Protein AF-A0A381T3X1-F1 (afdb_monomer_lite)

Foldseek 3Di:
DQAPPPPPDDDPPWDDDADDVGDPVNRVQVRCCQAFVDHDDWDWDDWDAQDVVNVRDTDTDTDDDDPDHTDGDPNHHD

Structure (mmCIF, N/CA/C/O backbone):
data_AF-A0A381T3X1-F1
#
_entry.id   AF-A0A381T3X1-F1
#
loop_
_atom_site.group_PDB
_atom_site.id
_atom_site.type_symbol
_atom_site.label_atom_id
_atom_site.label_alt_id
_atom_site.label_comp_id
_atom_site.label_asym_id
_atom_site.label_entity_id
_atom_site.label_seq_id
_atom_site.pdbx_PDB_ins_code
_atom_site.Cartn_x
_atom_site.Cartn_y
_atom_site.Cartn_z
_atom_site.occupancy
_atom_site.B_iso_or_equiv
_atom_site.auth_se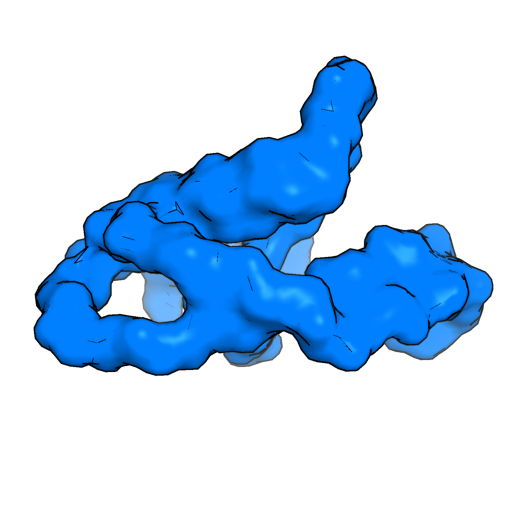q_id
_atom_site.auth_comp_id
_atom_site.auth_asym_id
_atom_site.auth_atom_id
_atom_site.pdbx_PDB_model_num
ATOM 1 N N . MET A 1 1 ? 6.598 13.818 11.562 1.00 56.03 1 MET A N 1
ATOM 2 C CA . MET A 1 1 ? 7.658 13.912 10.527 1.00 56.03 1 MET A CA 1
ATOM 3 C C . MET A 1 1 ? 8.809 12.974 10.864 1.00 56.03 1 MET A C 1
ATOM 5 O O . MET A 1 1 ? 9.940 13.407 11.040 1.00 56.03 1 MET A O 1
ATOM 9 N N . SER A 1 2 ? 8.476 11.696 11.000 1.00 70.69 2 SER A N 1
ATOM 10 C CA . SER A 1 2 ? 9.392 10.585 11.282 1.00 70.69 2 SER A CA 1
ATOM 11 C C . SER A 1 2 ? 9.441 9.584 10.130 1.00 70.69 2 SER A C 1
ATOM 13 O O . SER A 1 2 ? 10.350 8.771 10.120 1.00 70.69 2 SER A O 1
ATOM 15 N N . LYS A 1 3 ? 8.503 9.675 9.174 1.00 77.31 3 LYS A N 1
ATOM 16 C CA . LYS A 1 3 ? 8.477 8.856 7.964 1.00 77.31 3 LYS A CA 1
ATOM 17 C C . LYS A 1 3 ? 9.756 9.076 7.156 1.00 77.31 3 LYS A C 1
ATOM 19 O O . LYS A 1 3 ? 10.157 10.225 6.941 1.00 77.31 3 LYS A O 1
ATOM 24 N N . ASP A 1 4 ? 10.377 7.974 6.754 1.00 79.75 4 ASP A N 1
ATOM 25 C CA . ASP A 1 4 ? 11.693 7.974 6.113 1.00 79.75 4 ASP A CA 1
ATOM 26 C C . ASP A 1 4 ? 11.646 8.614 4.718 1.00 79.75 4 ASP A C 1
ATOM 28 O O . ASP A 1 4 ? 12.528 9.395 4.357 1.00 79.75 4 ASP A O 1
ATOM 32 N N . GLU A 1 5 ? 10.565 8.364 3.975 1.00 79.44 5 GLU A N 1
ATOM 33 C CA . GLU A 1 5 ? 10.374 8.848 2.610 1.00 79.44 5 GLU A CA 1
ATOM 34 C C . GLU A 1 5 ? 9.252 9.892 2.524 1.00 79.44 5 GLU A C 1
ATOM 36 O O . GLU A 1 5 ? 8.167 9.733 3.083 1.00 79.44 5 GLU A O 1
ATOM 41 N N . ASN A 1 6 ? 9.517 10.979 1.791 1.00 84.06 6 ASN A N 1
ATOM 42 C CA . ASN A 1 6 ? 8.567 12.066 1.512 1.00 84.06 6 ASN A CA 1
ATOM 43 C C . ASN A 1 6 ? 7.811 12.654 2.738 1.00 84.06 6 ASN A C 1
ATOM 45 O O . ASN A 1 6 ? 6.608 12.928 2.644 1.00 84.06 6 ASN A O 1
ATOM 49 N N . PRO A 1 7 ? 8.471 12.919 3.886 1.00 87.38 7 PRO A N 1
ATOM 50 C CA . PRO A 1 7 ? 7.785 13.386 5.088 1.00 87.38 7 PRO A CA 1
ATOM 51 C C . PRO A 1 7 ? 7.073 14.730 4.872 1.00 87.38 7 PRO A C 1
ATOM 53 O O . PRO A 1 7 ? 7.664 15.708 4.412 1.00 87.38 7 PRO A O 1
ATOM 56 N N . GLY A 1 8 ? 5.801 14.797 5.277 1.00 87.06 8 GLY A N 1
ATOM 57 C CA . GLY A 1 8 ? 4.984 16.015 5.213 1.00 87.06 8 GLY A CA 1
ATOM 58 C C . GLY A 1 8 ? 4.333 16.291 3.852 1.00 87.06 8 GLY A C 1
ATOM 59 O O . GLY A 1 8 ? 3.733 17.355 3.681 1.00 87.06 8 GLY A O 1
ATOM 60 N N . LEU A 1 9 ? 4.438 15.362 2.898 1.00 89.75 9 LEU A N 1
ATOM 61 C CA . LEU A 1 9 ? 3.705 15.405 1.633 1.00 89.75 9 LEU A CA 1
ATOM 62 C C . LEU A 1 9 ? 2.397 14.601 1.714 1.00 89.75 9 LEU A C 1
ATOM 64 O O . LEU A 1 9 ? 2.200 13.790 2.615 1.00 89.75 9 LEU A O 1
ATOM 68 N N . TRP A 1 10 ? 1.489 14.861 0.771 1.00 91.75 10 TRP A N 1
ATOM 69 C CA . TRP A 1 10 ? 0.273 14.065 0.601 1.00 91.75 10 TRP A CA 1
ATOM 70 C C . TRP A 1 10 ? 0.591 12.778 -0.156 1.00 91.7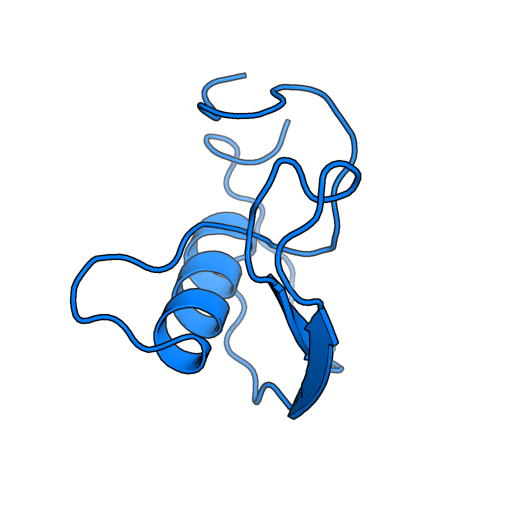5 10 TRP A C 1
ATOM 72 O O . TRP A 1 10 ? 1.335 12.816 -1.135 1.00 91.75 10 TRP A O 1
ATOM 82 N N . ASP A 1 11 ? -0.039 11.684 0.259 1.00 91.94 11 ASP A N 1
ATOM 83 C CA . ASP A 1 11 ? 0.107 10.357 -0.339 1.00 91.94 11 ASP A CA 1
ATOM 84 C C . ASP A 1 11 ? -1.278 9.755 -0.657 1.00 91.94 11 ASP A C 1
ATOM 86 O O . ASP A 1 11 ? -2.330 10.371 -0.438 1.00 91.94 11 ASP A O 1
ATOM 90 N N . THR A 1 12 ? -1.281 8.546 -1.206 1.00 93.19 12 THR A N 1
ATOM 91 C CA . THR A 1 12 ? -2.428 7.641 -1.250 1.00 93.19 12 THR A CA 1
ATOM 92 C C . THR A 1 12 ? -2.933 7.298 0.159 1.00 93.19 12 THR A C 1
ATOM 94 O O . THR A 1 12 ? -2.382 7.730 1.166 1.00 93.19 12 THR A O 1
ATOM 97 N N . SER A 1 13 ? -4.039 6.551 0.252 1.00 95.31 13 SER A N 1
ATOM 98 C CA . SER A 1 13 ? -4.643 6.232 1.553 1.00 95.31 13 SER A CA 1
ATOM 99 C C . SER A 1 13 ? -3.698 5.485 2.497 1.00 95.31 13 SER A C 1
ATOM 101 O O . SER A 1 13 ? -3.766 5.730 3.695 1.00 95.31 13 SER A O 1
ATO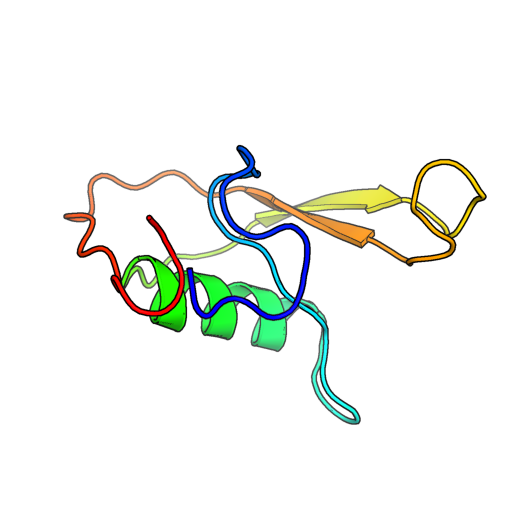M 103 N N . SER A 1 14 ? -2.873 4.580 1.969 1.00 95.75 14 SER A N 1
ATOM 104 C CA . SER A 1 14 ? -1.801 3.906 2.698 1.00 95.75 14 SER A CA 1
ATOM 105 C C . SER A 1 14 ? -0.792 3.324 1.707 1.00 95.75 14 SER A C 1
ATOM 107 O O . SER A 1 14 ? -1.208 2.816 0.658 1.00 95.75 14 SER 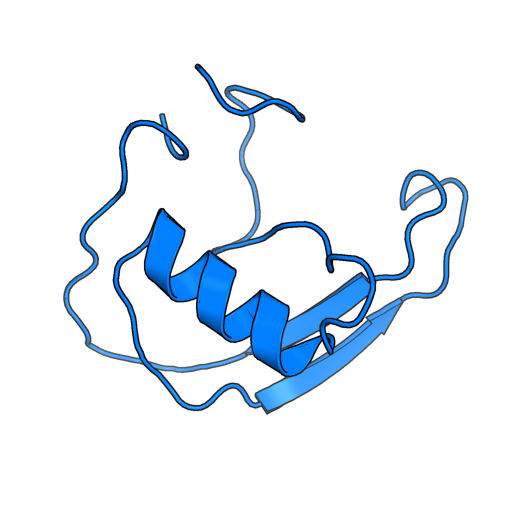A O 1
ATOM 109 N N . ALA A 1 15 ? 0.503 3.422 2.010 1.00 94.88 15 ALA A N 1
ATOM 110 C CA . ALA A 1 15 ? 1.580 2.956 1.139 1.00 94.88 15 ALA A CA 1
ATOM 111 C C . ALA A 1 15 ? 2.872 2.667 1.911 1.00 94.88 15 ALA A C 1
ATOM 113 O O . ALA A 1 15 ? 3.248 3.417 2.810 1.00 94.88 15 ALA A O 1
ATOM 114 N N . GLY A 1 16 ? 3.596 1.644 1.454 1.00 94.44 16 GLY A N 1
ATOM 115 C CA . GLY A 1 16 ? 4.935 1.314 1.925 1.00 94.44 16 GLY A CA 1
ATOM 116 C C . GLY A 1 16 ? 5.613 0.265 1.048 1.00 94.44 16 GLY A C 1
ATOM 117 O O . GLY A 1 16 ? 5.069 -0.166 0.022 1.00 94.44 16 GLY A O 1
ATOM 118 N N . HIS A 1 17 ? 6.840 -0.097 1.413 1.00 95.25 17 HIS A N 1
ATOM 119 C CA . HIS A 1 17 ? 7.684 -0.985 0.619 1.00 95.25 17 HIS A CA 1
ATOM 120 C C . HIS A 1 17 ? 7.498 -2.445 1.016 1.00 95.25 17 HIS A C 1
ATOM 122 O O . HIS A 1 17 ? 7.344 -2.785 2.186 1.00 95.25 17 HIS A O 1
ATOM 128 N N . VAL A 1 18 ? 7.551 -3.319 0.010 1.00 96.81 18 VAL A N 1
ATOM 129 C CA . VAL A 1 18 ? 7.525 -4.767 0.225 1.00 96.81 18 VAL A CA 1
ATOM 130 C C . VAL A 1 18 ? 8.880 -5.215 0.760 1.00 96.81 18 VAL A C 1
ATOM 132 O O . VAL A 1 18 ? 9.903 -5.031 0.093 1.00 96.81 18 VAL A O 1
ATOM 135 N N . ASP A 1 19 ? 8.876 -5.855 1.924 1.00 96.44 19 ASP A N 1
ATOM 136 C CA . ASP A 1 19 ? 10.089 -6.393 2.531 1.00 96.44 19 ASP A CA 1
ATOM 137 C C . ASP A 1 19 ? 10.597 -7.662 1.825 1.00 96.44 19 ASP A C 1
ATOM 139 O O . ASP A 1 19 ? 9.875 -8.395 1.143 1.00 96.44 19 ASP A O 1
ATOM 143 N N . SER A 1 20 ? 11.882 -7.980 2.007 1.00 96.88 20 SER A N 1
ATOM 144 C CA . SER A 1 20 ? 12.469 -9.203 1.445 1.00 96.88 20 SER A CA 1
ATOM 145 C C . SER A 1 20 ? 11.774 -10.459 1.983 1.00 96.88 20 SER A C 1
ATOM 147 O O . SER A 1 20 ? 11.968 -10.843 3.135 1.00 96.88 20 SER A O 1
ATOM 149 N N . GLY A 1 21 ? 11.070 -11.171 1.102 1.00 97.19 21 GLY A N 1
ATOM 150 C CA . GLY A 1 21 ? 10.327 -12.391 1.436 1.00 97.19 21 GLY A CA 1
ATOM 151 C C . GLY A 1 21 ? 8.850 -12.147 1.750 1.00 97.19 21 GLY A C 1
ATOM 152 O O . GLY A 1 21 ? 8.126 -13.116 1.954 1.00 97.19 21 GLY A O 1
ATOM 153 N N . GLU A 1 22 ? 8.416 -10.889 1.739 1.00 98.06 22 GLU A N 1
ATOM 154 C CA . GLU A 1 22 ? 7.020 -10.480 1.832 1.00 98.06 22 GLU A CA 1
ATOM 155 C C . GLU A 1 22 ? 6.385 -10.462 0.432 1.00 98.06 22 GLU A C 1
ATOM 157 O O . GLU A 1 22 ? 7.023 -10.150 -0.579 1.00 98.06 22 GLU A O 1
ATOM 162 N N . THR A 1 23 ? 5.112 -10.831 0.342 1.00 98.06 23 THR A N 1
ATOM 163 C CA . THR A 1 23 ? 4.321 -10.628 -0.872 1.00 98.06 23 THR A CA 1
ATOM 164 C C . THR A 1 23 ? 3.707 -9.228 -0.888 1.00 98.06 23 THR A C 1
ATOM 166 O O . THR A 1 23 ? 3.431 -8.633 0.147 1.00 98.06 23 THR A O 1
ATOM 169 N N . TYR A 1 24 ? 3.393 -8.706 -2.075 1.00 97.94 24 TYR A N 1
ATOM 170 C CA . TYR A 1 24 ? 2.709 -7.411 -2.197 1.00 97.94 24 TYR A CA 1
ATOM 171 C C . TYR A 1 24 ? 1.375 -7.335 -1.435 1.00 97.94 24 TYR A C 1
ATOM 173 O O . TYR A 1 24 ? 1.000 -6.266 -0.969 1.00 97.94 24 TYR A O 1
ATOM 181 N N . GLU A 1 25 ? 0.649 -8.451 -1.329 1.00 98.00 25 GLU A N 1
ATOM 182 C CA . GLU A 1 25 ? -0.618 -8.500 -0.592 1.00 98.00 25 GLU A CA 1
ATOM 183 C C . GLU A 1 25 ? -0.387 -8.429 0.922 1.00 98.00 25 GLU A C 1
ATOM 185 O O . GLU A 1 25 ? -1.069 -7.665 1.602 1.00 98.00 25 GLU A O 1
ATOM 190 N N . GLU A 1 26 ? 0.603 -9.162 1.444 1.00 98.38 26 GLU A N 1
ATOM 191 C CA . GLU A 1 26 ? 0.998 -9.088 2.857 1.00 98.38 26 GLU A CA 1
ATOM 192 C C . GLU A 1 26 ? 1.442 -7.672 3.239 1.00 98.38 26 GLU A C 1
ATOM 194 O O . GLU A 1 26 ? 0.922 -7.130 4.214 1.00 98.38 26 GLU A O 1
ATOM 199 N N . CYS A 1 27 ? 2.296 -7.049 2.418 1.00 98.12 27 CYS A N 1
ATOM 200 C CA . CYS A 1 27 ? 2.717 -5.659 2.593 1.00 98.12 27 CYS A CA 1
ATOM 201 C C . CYS A 1 27 ? 1.512 -4.710 2.618 1.00 98.12 27 CYS A C 1
ATOM 203 O O . CYS A 1 27 ? 1.337 -3.960 3.573 1.00 98.12 27 CYS A O 1
ATOM 205 N N . ALA A 1 28 ? 0.619 -4.786 1.624 1.00 98.19 28 ALA A N 1
ATOM 206 C CA . ALA A 1 28 ? -0.531 -3.886 1.549 1.00 98.19 28 ALA A CA 1
ATOM 207 C C . ALA A 1 28 ? -1.467 -4.009 2.768 1.00 98.19 28 ALA A C 1
ATOM 209 O O . ALA A 1 28 ? -2.021 -3.011 3.229 1.00 98.19 28 ALA A O 1
ATOM 210 N N . HIS A 1 29 ? -1.642 -5.215 3.319 1.00 98.44 29 HIS A N 1
ATOM 211 C CA . HIS A 1 29 ? -2.393 -5.406 4.562 1.00 98.44 29 HIS A CA 1
ATOM 212 C C . HIS A 1 29 ? -1.646 -4.902 5.802 1.00 98.44 29 HIS A C 1
ATOM 214 O O . HIS A 1 29 ? -2.293 -4.373 6.710 1.00 98.44 29 HIS A O 1
ATOM 220 N N . ARG A 1 30 ? -0.322 -5.091 5.864 1.00 98.19 30 ARG A N 1
ATOM 221 C CA . ARG A 1 30 ? 0.525 -4.619 6.964 1.00 98.19 30 ARG A CA 1
ATOM 222 C C . ARG A 1 30 ? 0.512 -3.094 7.040 1.00 98.19 30 ARG A C 1
ATOM 224 O O . ARG A 1 30 ? 0.125 -2.572 8.079 1.00 98.19 30 ARG A O 1
ATOM 231 N N . GLU A 1 31 ? 0.809 -2.410 5.940 1.00 97.44 31 GLU A N 1
ATOM 232 C CA . GLU A 1 31 ? 0.848 -0.941 5.866 1.00 97.44 31 GLU A CA 1
ATOM 233 C C . GLU A 1 31 ? -0.512 -0.323 6.218 1.00 97.44 31 GLU A C 1
ATOM 235 O O . GLU A 1 31 ? -0.614 0.552 7.079 1.00 97.44 31 GLU A O 1
ATOM 240 N N . LEU A 1 32 ? -1.603 -0.868 5.661 1.00 97.81 32 LEU A N 1
ATOM 241 C CA . LEU A 1 32 ? -2.957 -0.394 5.966 1.00 97.81 32 LEU A CA 1
ATOM 242 C C . LEU A 1 32 ? -3.298 -0.512 7.462 1.00 97.81 32 LEU A C 1
ATOM 244 O O . LEU A 1 32 ? -4.041 0.308 8.019 1.00 97.81 32 LEU A O 1
ATOM 248 N N . TRP A 1 33 ? -2.772 -1.542 8.125 1.00 97.75 33 TRP A N 1
ATOM 249 C CA . TRP A 1 33 ? -2.928 -1.719 9.561 1.00 97.75 33 TRP A CA 1
ATOM 250 C C . TRP A 1 33 ? -2.010 -0.792 10.368 1.00 97.75 33 TRP A C 1
ATOM 252 O O . TRP A 1 33 ? -2.469 -0.204 11.347 1.00 97.75 33 TRP A O 1
ATOM 262 N N . GLU A 1 34 ? -0.744 -0.659 9.981 1.00 95.88 34 GLU A N 1
ATOM 263 C CA . GLU A 1 34 ? 0.258 0.162 10.669 1.00 95.88 34 GLU A CA 1
ATOM 264 C C . GLU A 1 34 ? -0.090 1.652 10.623 1.00 95.88 34 GLU A C 1
ATOM 266 O O . GLU A 1 34 ? 0.048 2.338 11.639 1.00 95.88 34 GLU A O 1
ATOM 271 N N . GLU A 1 35 ? -0.618 2.138 9.498 1.00 96.25 35 GLU A N 1
ATOM 272 C CA . GLU A 1 35 ? -0.926 3.554 9.295 1.00 96.25 35 GLU A CA 1
ATOM 273 C C . GLU A 1 35 ? -2.338 3.944 9.758 1.00 96.25 35 GLU A C 1
ATOM 275 O O . GLU A 1 35 ? -2.519 4.999 10.376 1.00 96.25 35 GLU A O 1
ATOM 280 N N . LEU A 1 36 ? -3.352 3.113 9.472 1.00 97.19 36 LEU A N 1
ATOM 281 C CA . LEU A 1 36 ? -4.771 3.461 9.670 1.00 97.19 36 LEU A CA 1
ATOM 282 C C . LEU A 1 36 ? -5.529 2.543 10.643 1.00 97.19 36 LEU A C 1
ATOM 284 O O . LEU A 1 36 ? -6.690 2.821 10.967 1.00 97.19 36 LEU A O 1
ATOM 288 N N . GLN A 1 37 ? -4.905 1.450 11.096 1.00 97.75 37 GLN A N 1
ATOM 289 C CA . GLN A 1 37 ? -5.523 0.382 11.893 1.00 97.75 37 GL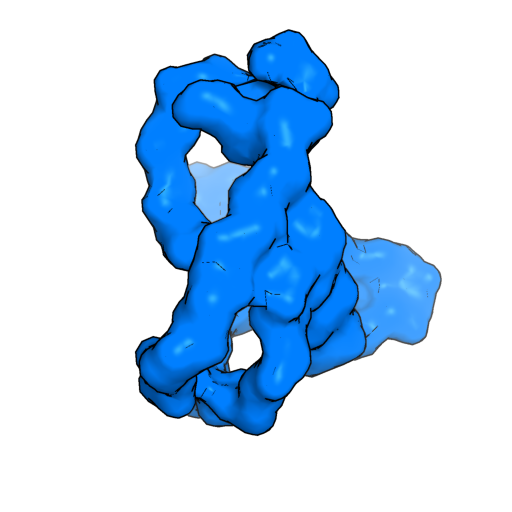N A CA 1
ATOM 290 C C . GLN A 1 37 ? -6.775 -0.232 11.245 1.00 97.75 37 GLN A C 1
ATOM 292 O O . GLN A 1 37 ? -7.748 -0.570 11.927 1.00 97.75 37 GLN A O 1
ATOM 297 N N . ILE A 1 38 ? -6.748 -0.411 9.921 1.00 98.12 38 ILE A N 1
ATOM 298 C CA . ILE A 1 38 ? -7.840 -1.022 9.151 1.00 98.12 38 ILE A CA 1
ATOM 299 C C . ILE A 1 38 ? -7.472 -2.455 8.753 1.00 98.12 38 ILE A C 1
ATOM 301 O O . ILE A 1 38 ? -6.349 -2.742 8.352 1.00 98.12 38 ILE A O 1
ATOM 305 N N . LYS A 1 39 ? -8.447 -3.367 8.848 1.00 97.56 39 LYS A N 1
ATOM 306 C CA . LYS A 1 39 ? -8.353 -4.736 8.323 1.00 97.56 39 LYS A CA 1
ATOM 307 C C . LYS A 1 39 ? -9.502 -4.972 7.369 1.00 97.56 39 LYS A C 1
ATOM 309 O O . LYS A 1 39 ? -10.637 -5.110 7.813 1.00 97.56 39 LYS A O 1
ATOM 314 N N . GLU A 1 40 ? -9.194 -5.027 6.084 1.00 97.69 40 GLU A N 1
ATOM 315 C CA . GLU A 1 40 ? -10.187 -5.228 5.036 1.00 97.69 40 GLU A CA 1
ATOM 316 C C . GLU A 1 40 ? -9.670 -6.101 3.917 1.00 97.69 40 GLU A C 1
ATOM 318 O O . GLU A 1 40 ? -8.463 -6.239 3.752 1.00 97.69 40 GLU A O 1
ATOM 323 N N . VAL A 1 41 ? -10.591 -6.665 3.135 1.00 97.62 41 VAL A N 1
ATOM 324 C CA . VAL A 1 41 ? -10.235 -7.389 1.912 1.00 97.62 41 VAL A CA 1
ATOM 325 C C . VAL A 1 41 ? -9.772 -6.391 0.856 1.00 97.62 41 VAL A C 1
ATOM 327 O O . VAL A 1 41 ? -10.521 -5.497 0.453 1.00 97.62 41 VAL A O 1
ATOM 330 N N . LEU A 1 42 ? -8.541 -6.575 0.389 1.00 98.31 42 LEU A N 1
ATOM 331 C CA . LEU A 1 42 ? -7.943 -5.769 -0.661 1.00 98.31 42 LEU A CA 1
ATOM 332 C C . LEU A 1 42 ? -8.165 -6.427 -2.021 1.00 98.31 42 LEU A C 1
ATOM 334 O O . LEU A 1 42 ? -7.938 -7.620 -2.204 1.00 98.31 42 LEU A O 1
ATOM 338 N N . ILE A 1 43 ? -8.609 -5.639 -2.995 1.00 98.31 43 ILE A N 1
ATOM 339 C CA . ILE A 1 43 ? -8.801 -6.084 -4.374 1.00 98.31 43 ILE A CA 1
ATOM 340 C C . ILE A 1 43 ? -7.669 -5.487 -5.215 1.00 98.31 43 ILE A C 1
ATOM 342 O O . ILE A 1 43 ? -7.554 -4.260 -5.265 1.00 98.31 43 ILE A O 1
ATOM 346 N N . PRO A 1 44 ? -6.843 -6.303 -5.895 1.00 98.00 44 PRO A N 1
ATOM 347 C CA . PRO A 1 44 ? -5.825 -5.793 -6.806 1.00 98.00 44 PRO A CA 1
ATOM 348 C C . PRO A 1 44 ? -6.474 -4.972 -7.925 1.00 98.00 44 PRO A C 1
ATOM 350 O O . PRO A 1 44 ? -7.368 -5.459 -8.617 1.00 98.00 44 PRO A O 1
ATOM 353 N N . LEU A 1 45 ? -6.019 -3.735 -8.111 1.00 98.12 45 LEU A N 1
ATOM 354 C CA . LEU A 1 45 ? -6.519 -2.835 -9.146 1.00 98.12 45 LEU A CA 1
ATOM 355 C C . LEU A 1 45 ? -5.600 -2.819 -10.367 1.00 98.12 45 LEU A C 1
ATOM 357 O O . LEU A 1 45 ? -6.060 -3.016 -11.489 1.00 98.12 45 LEU A O 1
ATOM 361 N N . THR A 1 46 ? -4.311 -2.549 -10.164 1.00 98.12 46 THR A N 1
ATOM 362 C CA . THR A 1 46 ? -3.340 -2.470 -11.261 1.00 98.12 46 THR A CA 1
ATOM 363 C C . THR A 1 46 ? -1.909 -2.644 -10.765 1.00 98.12 46 THR A C 1
ATOM 365 O O . THR A 1 46 ? -1.641 -2.607 -9.564 1.00 98.12 46 THR A O 1
ATOM 368 N N . LYS A 1 47 ? -0.989 -2.816 -11.712 1.00 98.06 47 LYS A N 1
ATOM 369 C CA . LYS A 1 47 ? 0.455 -2.803 -11.497 1.00 98.06 47 LYS A CA 1
ATOM 370 C C . LYS A 1 47 ? 1.082 -1.738 -12.383 1.00 98.06 47 LYS A C 1
ATOM 372 O O . LYS A 1 47 ? 0.621 -1.529 -13.506 1.00 98.06 47 LYS A O 1
ATOM 377 N N . ILE A 1 48 ? 2.112 -1.080 -11.877 1.00 97.81 48 ILE A N 1
ATOM 378 C CA . ILE A 1 48 ? 2.896 -0.095 -12.613 1.00 97.81 48 ILE A CA 1
ATOM 379 C C . ILE A 1 48 ? 4.345 -0.563 -12.557 1.00 97.81 48 ILE A C 1
ATOM 381 O O . ILE A 1 48 ? 4.903 -0.747 -11.475 1.00 97.81 48 ILE A O 1
ATOM 385 N N . GLU A 1 49 ? 4.917 -0.807 -13.730 1.00 98.00 49 GLU A N 1
ATOM 386 C CA . GLU A 1 49 ? 6.312 -1.216 -13.866 1.00 98.00 49 GLU A CA 1
ATOM 387 C C . GLU A 1 49 ? 7.249 -0.061 -13.502 1.00 98.00 49 GLU A C 1
ATOM 389 O O . GLU A 1 49 ? 6.932 1.107 -13.736 1.00 98.00 49 GLU A O 1
ATOM 394 N N . ALA A 1 50 ? 8.428 -0.405 -12.991 1.00 97.44 50 ALA A N 1
ATOM 395 C CA . ALA A 1 50 ? 9.458 0.560 -12.642 1.00 97.44 50 ALA A CA 1
ATOM 396 C C . ALA A 1 50 ? 9.870 1.445 -13.831 1.00 97.44 50 ALA A C 1
ATOM 398 O O . ALA A 1 50 ? 10.382 0.970 -14.849 1.00 97.44 50 ALA A O 1
ATOM 399 N N . CYS A 1 51 ? 9.722 2.757 -13.666 1.00 97.38 51 CYS A N 1
ATOM 400 C CA . CYS A 1 51 ? 10.195 3.768 -14.604 1.00 97.38 51 CYS A CA 1
ATOM 401 C C . CYS A 1 51 ? 10.720 5.001 -13.855 1.00 97.38 51 CYS A C 1
ATOM 403 O O . CYS A 1 51 ? 10.678 5.061 -12.629 1.00 97.38 51 CYS A O 1
ATOM 405 N N . ALA A 1 52 ? 11.260 5.983 -14.580 1.00 97.00 52 ALA A N 1
ATOM 406 C CA . ALA A 1 52 ? 11.831 7.176 -13.951 1.00 97.00 52 ALA A CA 1
ATOM 407 C C . ALA A 1 52 ? 10.777 7.964 -13.150 1.00 97.00 52 ALA A C 1
ATOM 409 O O . ALA A 1 52 ? 11.074 8.503 -12.089 1.00 97.00 52 ALA A O 1
ATOM 410 N N . GLU A 1 53 ? 9.537 7.990 -13.636 1.00 95.38 53 GLU A N 1
ATOM 411 C CA . GLU A 1 53 ? 8.396 8.644 -13.000 1.00 95.38 53 GLU A CA 1
ATOM 412 C C . GLU A 1 53 ? 7.950 7.956 -11.702 1.00 95.38 53 GLU A C 1
ATOM 414 O O . GLU A 1 53 ? 7.389 8.624 -10.839 1.00 95.38 53 GLU A O 1
ATOM 419 N N . THR A 1 54 ? 8.214 6.655 -11.541 1.00 93.50 54 THR A N 1
ATOM 420 C CA . THR A 1 54 ? 7.964 5.909 -10.295 1.00 93.50 54 THR A CA 1
ATOM 421 C C . THR A 1 54 ? 9.208 5.807 -9.416 1.00 93.50 54 THR A C 1
ATOM 423 O O . THR A 1 54 ? 9.289 4.914 -8.585 1.00 93.50 54 THR A O 1
ATOM 426 N N . TYR A 1 55 ? 10.223 6.652 -9.631 1.00 93.38 55 TYR A N 1
ATOM 427 C CA . TYR A 1 55 ? 11.519 6.554 -8.942 1.00 93.38 55 TYR A CA 1
ATOM 428 C C . TYR A 1 55 ? 12.177 5.166 -9.058 1.00 93.38 55 TYR A C 1
ATOM 430 O O . TYR A 1 55 ? 12.955 4.757 -8.203 1.00 93.38 55 TYR A O 1
ATOM 438 N N . HIS A 1 56 ? 11.913 4.466 -10.164 1.00 96.44 56 HIS A N 1
ATOM 439 C CA . HIS A 1 56 ? 12.344 3.094 -10.435 1.00 96.44 56 HIS A CA 1
ATOM 440 C C . HIS A 1 56 ? 11.729 2.026 -9.514 1.00 96.44 56 HIS A C 1
ATOM 442 O O . HIS A 1 56 ? 12.303 0.948 -9.354 1.00 96.44 56 HIS A O 1
ATOM 448 N N . GLU A 1 57 ? 10.535 2.277 -8.980 1.00 96.06 57 GLU A N 1
ATOM 449 C CA . GLU A 1 57 ? 9.798 1.331 -8.141 1.00 96.06 57 GLU A CA 1
ATOM 450 C C . GLU A 1 57 ? 8.725 0.568 -8.924 1.00 96.06 57 GLU A C 1
ATOM 452 O O . GLU A 1 57 ? 8.017 1.137 -9.761 1.00 96.06 57 GLU A O 1
ATOM 457 N N . ASN A 1 58 ? 8.583 -0.728 -8.623 1.00 97.12 58 ASN A N 1
ATOM 458 C CA . ASN A 1 58 ? 7.458 -1.541 -9.085 1.00 97.12 58 ASN A CA 1
ATOM 459 C C . ASN A 1 58 ? 6.301 -1.410 -8.097 1.00 97.12 58 ASN A C 1
ATOM 461 O O . ASN A 1 58 ? 6.420 -1.835 -6.947 1.00 97.12 58 ASN A O 1
ATOM 465 N N . ILE A 1 59 ? 5.174 -0.881 -8.563 1.00 97.50 59 ILE A N 1
ATOM 466 C CA . ILE A 1 59 ? 4.037 -0.525 -7.712 1.00 97.50 59 ILE A CA 1
ATOM 467 C C . ILE A 1 59 ? 2.882 -1.487 -7.977 1.00 97.50 59 ILE A C 1
ATOM 469 O O . ILE A 1 59 ? 2.484 -1.703 -9.124 1.00 97.50 59 ILE A O 1
ATOM 473 N N . HIS A 1 60 ? 2.295 -2.037 -6.916 1.00 98.31 60 HIS A N 1
ATOM 474 C CA . HIS A 1 60 ? 1.012 -2.734 -6.976 1.00 98.31 60 HIS A CA 1
ATOM 475 C C . HIS A 1 60 ? -0.047 -1.914 -6.245 1.00 98.31 60 HIS A C 1
ATOM 477 O O . HIS A 1 60 ? 0.113 -1.579 -5.076 1.00 98.31 60 HIS A O 1
ATOM 483 N N . VAL A 1 61 ? -1.146 -1.617 -6.934 1.00 98.25 61 VAL A N 1
ATOM 484 C CA . VAL A 1 61 ? -2.242 -0.811 -6.397 1.00 98.25 61 VAL A CA 1
ATOM 485 C C . VAL A 1 61 ? -3.397 -1.720 -6.016 1.00 98.25 61 VAL A C 1
ATOM 487 O O . VAL A 1 61 ? -3.838 -2.547 -6.819 1.00 98.25 61 VAL A O 1
ATOM 490 N N . TYR A 1 62 ? -3.927 -1.508 -4.818 1.00 98.56 62 TYR A N 1
ATOM 491 C CA . TYR A 1 62 ? -5.082 -2.212 -4.282 1.00 98.56 62 TYR A CA 1
ATOM 492 C C . TYR A 1 62 ? -6.203 -1.225 -3.963 1.00 98.56 62 TYR A C 1
ATOM 494 O O . TYR A 1 62 ? -5.960 -0.047 -3.708 1.00 98.56 62 TYR A O 1
ATOM 502 N N . ILE A 1 63 ? -7.441 -1.711 -3.973 1.00 98.31 63 ILE A N 1
ATOM 503 C CA . ILE A 1 63 ? -8.613 -0.954 -3.534 1.00 98.31 63 ILE A CA 1
ATOM 504 C C . ILE A 1 63 ? -9.411 -1.747 -2.510 1.00 98.31 63 ILE A C 1
ATOM 506 O O . ILE A 1 63 ? -9.524 -2.970 -2.589 1.00 98.31 63 ILE A O 1
ATOM 510 N N . CYS A 1 64 ? -10.034 -1.034 -1.584 1.00 97.56 64 CYS A N 1
ATOM 511 C CA . CYS A 1 64 ? -11.095 -1.563 -0.745 1.00 97.56 64 CYS A CA 1
ATOM 512 C C . CYS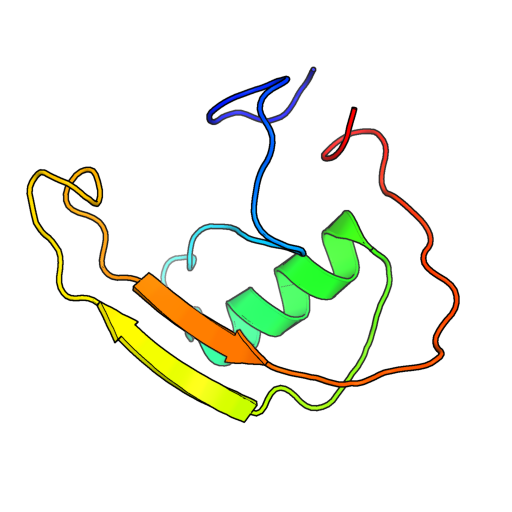 A 1 64 ? -12.145 -0.477 -0.507 1.00 97.56 64 CYS A C 1
ATOM 514 O O . CYS A 1 64 ? -11.951 0.696 -0.834 1.00 97.56 64 CYS A O 1
ATOM 516 N N . LYS A 1 65 ? -13.285 -0.881 0.043 1.00 98.00 65 LYS A N 1
ATOM 517 C CA . LYS A 1 65 ? -14.299 0.035 0.551 1.00 98.00 65 LYS A CA 1
ATOM 518 C C . LYS A 1 65 ? -14.647 -0.410 1.956 1.00 98.00 65 LYS A C 1
ATOM 520 O O . LYS A 1 65 ? -14.962 -1.578 2.153 1.00 98.00 65 LYS A O 1
ATOM 525 N N . THR A 1 66 ? -14.630 0.526 2.893 1.00 96.94 66 THR A N 1
ATOM 526 C CA . THR A 1 66 ? -14.918 0.245 4.294 1.00 96.94 66 THR A CA 1
ATOM 527 C C . THR A 1 66 ? -15.561 1.438 4.977 1.00 96.94 66 THR A C 1
ATOM 529 O O . THR A 1 66 ? -15.331 2.580 4.583 1.00 96.94 66 THR A O 1
ATOM 532 N N . ASP A 1 67 ? -16.353 1.140 6.002 1.00 97.69 67 ASP A N 1
ATOM 533 C CA . ASP A 1 67 ? -16.893 2.112 6.954 1.00 97.69 67 ASP A CA 1
ATOM 534 C C . ASP A 1 67 ? -16.165 2.008 8.315 1.00 97.69 67 ASP A C 1
ATOM 536 O O . ASP A 1 67 ? -16.651 2.511 9.330 1.00 97.69 67 ASP A O 1
ATOM 540 N N . ALA A 1 68 ? -15.018 1.315 8.365 1.00 97.00 68 ALA A N 1
ATOM 541 C CA . ALA A 1 68 ? -14.211 1.178 9.570 1.00 97.00 68 ALA A CA 1
ATOM 542 C C . ALA A 1 68 ? -13.725 2.541 10.084 1.00 97.00 68 ALA A C 1
ATOM 544 O O . ALA A 1 68 ? -13.370 3.441 9.321 1.00 97.00 68 ALA A O 1
ATOM 545 N N . THR A 1 69 ? -13.667 2.677 11.407 1.00 97.50 69 THR A N 1
ATOM 546 C CA . THR A 1 69 ? -13.086 3.859 12.042 1.00 97.50 69 THR A CA 1
ATOM 547 C C . THR A 1 69 ? -11.588 3.912 11.764 1.00 97.50 69 THR A C 1
ATOM 549 O O . THR A 1 69 ? -10.853 3.013 12.166 1.00 97.50 69 THR A O 1
ATOM 552 N N . ILE A 1 70 ? -11.141 4.998 11.138 1.00 97.12 70 ILE A N 1
ATOM 553 C CA . ILE A 1 70 ? -9.722 5.279 10.921 1.00 97.12 70 ILE A CA 1
ATOM 554 C C . ILE A 1 70 ? -9.086 5.683 12.254 1.00 97.12 70 ILE A C 1
ATOM 556 O O . ILE A 1 70 ? -9.527 6.648 12.884 1.00 97.12 70 ILE A O 1
ATOM 560 N N . ASN A 1 71 ? -8.020 4.990 12.651 1.00 96.38 71 ASN A N 1
ATOM 561 C CA . ASN A 1 71 ? -7.173 5.395 13.768 1.00 96.38 71 ASN A CA 1
ATOM 562 C C . ASN A 1 71 ? -5.761 5.637 13.239 1.00 96.38 71 ASN A C 1
ATOM 564 O O . ASN A 1 71 ? -5.020 4.702 12.964 1.00 96.38 71 ASN A O 1
ATOM 568 N N . ILE A 1 72 ? -5.420 6.912 13.065 1.00 95.38 72 ILE A N 1
ATOM 569 C CA . ILE A 1 72 ? -4.171 7.320 12.423 1.00 95.38 72 ILE A CA 1
ATOM 570 C C . ILE A 1 72 ? -2.984 7.078 13.359 1.00 95.38 72 ILE A C 1
ATOM 572 O O . ILE A 1 72 ? -2.957 7.605 14.479 1.00 95.38 72 ILE A O 1
ATOM 576 N N . ASN A 1 73 ? -1.973 6.367 12.867 1.00 93.56 73 ASN A N 1
ATOM 577 C CA . ASN A 1 73 ? -0.660 6.324 13.489 1.00 93.56 73 ASN A CA 1
ATOM 578 C C . ASN A 1 73 ? 0.111 7.620 13.191 1.00 93.56 73 ASN A C 1
ATOM 580 O O . ASN A 1 73 ? 0.479 7.906 12.055 1.00 93.56 73 ASN A O 1
ATOM 584 N N . LYS A 1 74 ? 0.362 8.415 14.236 1.00 92.44 74 LYS A N 1
ATOM 585 C CA . LYS A 1 74 ? 1.023 9.727 14.124 1.00 92.44 74 LYS A CA 1
ATOM 586 C C . LYS A 1 74 ? 2.536 9.654 13.911 1.00 92.44 74 LYS A C 1
ATOM 588 O O . LYS A 1 74 ? 3.161 10.689 13.676 1.00 92.44 74 LYS A O 1
ATOM 593 N N . GLU A 1 75 ? 3.131 8.471 14.049 1.00 88.81 75 GLU A N 1
ATOM 594 C CA . GLU A 1 75 ? 4.533 8.251 13.687 1.00 88.81 75 GLU A CA 1
ATOM 595 C C . GLU A 1 75 ? 4.695 8.184 12.159 1.00 88.81 75 GLU A C 1
ATOM 597 O O . GLU A 1 75 ? 5.704 8.663 11.638 1.00 88.81 75 GLU A O 1
ATOM 602 N N . GLU A 1 76 ? 3.655 7.735 11.450 1.00 86.38 76 GLU A N 1
ATOM 603 C CA . GLU A 1 76 ? 3.623 7.628 9.986 1.00 86.38 76 GLU A CA 1
ATOM 604 C C . GLU A 1 76 ? 2.970 8.846 9.316 1.00 86.38 76 GLU A C 1
ATOM 606 O O . GLU A 1 76 ? 3.520 9.439 8.387 1.00 86.38 76 GLU A O 1
ATOM 611 N N . ILE A 1 77 ? 1.813 9.289 9.821 1.00 88.06 77 ILE A N 1
ATOM 612 C CA . ILE A 1 77 ? 0.983 10.322 9.183 1.00 88.06 77 ILE A CA 1
ATOM 613 C C . ILE A 1 77 ? 0.971 11.601 10.036 1.00 88.06 77 ILE A C 1
ATOM 615 O O . ILE A 1 77 ? 0.751 11.559 11.248 1.00 88.06 77 ILE A O 1
ATOM 619 N N . SER A 1 78 ? 1.219 12.753 9.394 1.00 82.88 78 SER A N 1
ATOM 620 C CA . SER A 1 78 ? 1.382 14.073 10.043 1.00 82.88 78 SER A CA 1
ATOM 621 C C . SER A 1 78 ? 0.159 14.978 9.920 1.00 82.88 78 SER A C 1
ATOM 623 O O . SER A 1 78 ? -0.422 15.035 8.817 1.00 82.88 78 SER A O 1
#

Organism: NCBI:txid408172

pLDDT: mean 94.24, std 7.01, range [56.03, 98.56]

InterPro domains:
  IPR000086 NUDIX hydrolase domain [PF00293] (4-77)
  IPR000086 NUDIX hydrolase domain [PS51462] (1-78)
  IPR015797 NUDIX hydrolase-like domain superfamily [SSF55811] (2-77)

Sequence (78 aa):
MSKDENPGLWDTSSAGHVDSGETYEECAHRELWEELQIKEVLIPLTKIEACAETYHENIHVYICKTDATININKEEIS

Radius of gyration: 12.85 Å; chains: 1; bounding box: 29×28×29 Å

Secondary structure (DSSP, 8-state):
---SSSTTS---SS--PPPTT--HHHHHHHHHHHHH------EEEEEE---GGGTT--EEEEE----PPP---TTT--